Protein AF-H3ZRD9-F1 (afdb_monomer_lite)

Radius of gyration: 12.61 Å; chains: 1; bounding box: 31×20×34 Å

Structure (mmCIF, N/CA/C/O backbone):
data_AF-H3ZRD9-F1
#
_entry.id   AF-H3ZRD9-F1
#
loop_
_atom_site.group_PDB
_atom_site.id
_atom_site.type_symbol
_atom_site.label_atom_id
_atom_site.label_alt_id
_atom_site.label_comp_id
_atom_site.label_asym_id
_atom_site.label_entity_id
_atom_site.label_seq_id
_atom_site.pdbx_PDB_ins_code
_atom_site.Cartn_x
_atom_site.Cartn_y
_atom_site.Cartn_z
_atom_site.occupancy
_atom_site.B_iso_or_equiv
_atom_site.auth_seq_id
_atom_site.auth_comp_id
_atom_site.auth_asym_id
_atom_site.auth_atom_id
_atom_site.pdbx_PDB_model_num
ATOM 1 N N . MET A 1 1 ? -0.348 -8.004 -17.058 1.00 56.28 1 MET A N 1
ATOM 2 C CA . MET A 1 1 ? -0.316 -6.535 -16.888 1.00 56.28 1 MET A CA 1
ATOM 3 C C . MET A 1 1 ? 0.967 -6.020 -17.528 1.00 56.28 1 MET A C 1
ATOM 5 O O . MET A 1 1 ? 1.991 -6.656 -17.300 1.00 56.28 1 MET A O 1
ATOM 9 N N . PRO A 1 2 ? 0.948 -4.970 -18.366 1.00 61.72 2 PRO A N 1
ATOM 10 C CA . PRO A 1 2 ? 2.174 -4.442 -18.960 1.00 61.72 2 PRO A CA 1
ATOM 11 C C . PRO A 1 2 ? 3.113 -3.940 -17.858 1.00 61.72 2 PRO A C 1
ATOM 13 O O . PRO A 1 2 ? 2.709 -3.115 -17.038 1.00 61.72 2 PRO A O 1
ATOM 16 N N . HIS A 1 3 ? 4.365 -4.406 -17.850 1.00 59.22 3 HIS A N 1
ATOM 17 C CA . HIS A 1 3 ? 5.408 -3.935 -16.923 1.00 59.22 3 HIS A CA 1
ATOM 18 C C . HIS A 1 3 ? 5.570 -2.404 -16.943 1.00 59.22 3 HIS A C 1
ATOM 20 O O . HIS A 1 3 ? 6.008 -1.806 -15.965 1.00 59.22 3 HIS A O 1
ATOM 26 N N . GLU A 1 4 ? 5.175 -1.753 -18.039 1.00 60.84 4 GLU A N 1
ATOM 27 C CA . GLU A 1 4 ? 5.280 -0.307 -18.191 1.00 60.84 4 GLU A CA 1
ATOM 28 C C . GLU A 1 4 ? 4.392 0.509 -17.248 1.00 60.84 4 GLU A C 1
ATOM 30 O O . GLU A 1 4 ? 4.717 1.661 -17.000 1.00 60.84 4 GLU A O 1
ATOM 35 N N . LEU A 1 5 ? 3.307 -0.054 -16.710 1.00 62.12 5 LEU A N 1
ATOM 36 C CA . LEU A 1 5 ? 2.400 0.676 -15.815 1.00 62.12 5 LEU A CA 1
ATOM 37 C C . LEU A 1 5 ? 2.874 0.666 -14.357 1.00 62.12 5 LEU A C 1
ATOM 39 O O . LEU A 1 5 ? 2.651 1.635 -13.639 1.00 62.12 5 LEU A O 1
ATOM 43 N N . ILE A 1 6 ? 3.555 -0.398 -13.912 1.00 63.47 6 ILE A N 1
ATOM 44 C CA . ILE A 1 6 ? 4.103 -0.450 -12.549 1.00 63.47 6 ILE A CA 1
ATOM 45 C C . ILE A 1 6 ? 5.412 0.328 -12.420 1.00 63.47 6 ILE A C 1
ATOM 47 O O . ILE A 1 6 ? 5.764 0.705 -11.317 1.00 63.47 6 ILE A O 1
ATOM 51 N N . LYS A 1 7 ? 6.125 0.627 -13.517 1.00 63.16 7 LYS A N 1
ATOM 52 C CA . LYS A 1 7 ? 7.399 1.375 -13.453 1.00 63.16 7 LYS A CA 1
ATOM 53 C C . LYS A 1 7 ? 7.257 2.761 -12.806 1.00 63.16 7 LYS A C 1
ATOM 55 O O . LYS A 1 7 ? 8.233 3.286 -12.285 1.00 63.16 7 LYS A O 1
ATOM 60 N N . GLU A 1 8 ? 6.060 3.346 -12.864 1.00 69.88 8 GLU A N 1
ATOM 61 C CA . GLU A 1 8 ? 5.741 4.649 -12.267 1.00 69.88 8 GLU A CA 1
ATOM 62 C C . GLU A 1 8 ? 5.427 4.554 -10.763 1.00 69.88 8 GLU A C 1
ATOM 64 O O . GLU A 1 8 ? 5.298 5.578 -10.095 1.00 69.88 8 GLU A O 1
ATOM 69 N N . TYR A 1 9 ? 5.326 3.337 -10.214 1.00 75.69 9 TYR A N 1
ATOM 70 C CA . TYR A 1 9 ? 4.981 3.066 -8.822 1.00 75.69 9 TYR A CA 1
ATOM 71 C C . TYR A 1 9 ? 6.023 2.154 -8.162 1.00 75.69 9 TYR A C 1
ATOM 73 O O . TYR A 1 9 ? 6.416 1.125 -8.701 1.00 75.69 9 TYR A O 1
ATOM 81 N N . ASN A 1 10 ? 6.448 2.486 -6.946 1.00 85.44 10 ASN A N 1
ATOM 82 C CA . ASN A 1 10 ? 7.392 1.647 -6.200 1.00 85.44 10 ASN A CA 1
ATOM 83 C C . ASN A 1 10 ? 6.750 0.316 -5.769 1.00 85.44 10 ASN A C 1
ATOM 85 O O . ASN A 1 10 ? 7.318 -0.758 -5.983 1.00 85.44 10 ASN A O 1
ATOM 89 N N . ALA A 1 11 ? 5.543 0.394 -5.210 1.00 90.69 11 ALA A N 1
ATOM 90 C CA . ALA A 1 11 ? 4.692 -0.738 -4.878 1.00 90.69 11 ALA A CA 1
ATOM 91 C C . ALA A 1 11 ? 3.213 -0.319 -4.900 1.00 90.69 11 ALA A C 1
ATOM 93 O O . ALA A 1 11 ? 2.882 0.869 -4.860 1.00 90.69 11 ALA A O 1
ATOM 94 N N . CYS A 1 12 ? 2.315 -1.295 -5.013 1.00 93.00 12 CYS A N 1
ATOM 95 C CA . CYS A 1 12 ? 0.873 -1.088 -4.939 1.00 93.00 12 CYS A CA 1
ATOM 96 C C . CYS A 1 12 ? 0.185 -2.343 -4.397 1.00 93.00 12 CYS A C 1
ATOM 98 O O . CYS A 1 12 ? 0.660 -3.454 -4.612 1.00 93.00 12 CYS A O 1
ATOM 100 N N . TYR A 1 13 ? -0.948 -2.189 -3.718 1.00 94.56 13 TYR A N 1
ATOM 101 C CA . TYR A 1 13 ? -1.649 -3.305 -3.090 1.00 94.56 13 TYR A CA 1
ATOM 102 C C . TYR A 1 13 ? -3.164 -3.171 -3.189 1.00 94.56 13 TYR A C 1
ATOM 104 O O . TYR A 1 13 ? -3.711 -2.069 -3.242 1.00 94.56 13 TYR A O 1
ATOM 112 N N . ARG A 1 14 ? -3.856 -4.307 -3.127 1.00 96.38 14 ARG A N 1
ATOM 113 C CA . ARG A 1 14 ? -5.290 -4.363 -2.841 1.00 96.38 14 ARG A CA 1
ATOM 114 C C . ARG A 1 14 ? -5.554 -5.550 -1.939 1.00 96.38 14 ARG A C 1
ATOM 116 O O . ARG A 1 14 ? -5.465 -6.684 -2.385 1.00 96.38 14 ARG A O 1
ATOM 123 N N . VAL A 1 15 ? -5.893 -5.308 -0.676 1.00 97.00 15 VAL A N 1
ATOM 124 C CA . VAL A 1 15 ? -5.990 -6.381 0.326 1.00 97.00 15 VAL A CA 1
ATOM 125 C C . VAL A 1 15 ? -7.223 -6.243 1.207 1.00 97.00 15 VAL A C 1
ATOM 127 O O . VAL A 1 15 ? -7.673 -5.134 1.496 1.00 97.00 15 VAL A O 1
ATOM 130 N N . VAL A 1 16 ? -7.747 -7.374 1.677 1.00 97.00 16 VAL A N 1
ATOM 131 C CA . VAL A 1 16 ? -8.652 -7.409 2.828 1.00 97.00 16 VAL A CA 1
ATOM 132 C C . VAL A 1 16 ? -7.819 -7.646 4.078 1.00 97.00 16 VAL A C 1
ATOM 134 O O . VAL A 1 16 ? -7.215 -8.702 4.243 1.00 97.00 16 VAL A O 1
ATOM 137 N N . TYR A 1 17 ? -7.810 -6.678 4.986 1.00 96.38 17 TYR A N 1
ATOM 138 C CA . TYR A 1 17 ? -7.123 -6.793 6.264 1.00 96.38 17 TYR A CA 1
ATOM 139 C C . TYR A 1 17 ? -8.095 -6.470 7.397 1.00 96.38 17 TYR A C 1
ATOM 141 O O . TYR A 1 17 ? -8.749 -5.429 7.388 1.00 96.38 17 TYR A O 1
ATOM 149 N N . GLN A 1 18 ? -8.241 -7.400 8.347 1.00 94.19 18 GLN A N 1
ATOM 150 C CA . GLN A 1 18 ? -9.218 -7.310 9.446 1.00 94.19 18 GLN A CA 1
ATOM 151 C C . GLN A 1 18 ? -10.654 -7.010 8.964 1.00 94.19 18 GLN A C 1
ATOM 153 O O . GLN A 1 18 ? -11.364 -6.188 9.540 1.00 94.19 18 GLN A O 1
ATOM 158 N N . GLY A 1 19 ? -11.073 -7.647 7.863 1.00 94.69 19 GLY A N 1
ATOM 159 C CA . GLY A 1 19 ? -12.399 -7.452 7.263 1.00 94.69 19 GLY A CA 1
ATOM 160 C C . GLY A 1 19 ? -12.585 -6.124 6.516 1.00 94.69 19 GLY A C 1
ATOM 161 O O . GLY A 1 19 ? -13.660 -5.887 5.975 1.00 94.69 19 GLY A O 1
ATOM 162 N N . LYS A 1 20 ? -11.556 -5.270 6.449 1.00 94.94 20 LYS A N 1
ATOM 163 C CA . LYS A 1 20 ? -11.579 -3.997 5.718 1.00 94.94 20 LYS A CA 1
ATOM 164 C C . LYS A 1 20 ? -10.843 -4.136 4.391 1.00 94.94 20 LYS A C 1
ATOM 166 O O . LYS A 1 20 ? -9.729 -4.651 4.356 1.00 94.94 20 LYS A O 1
ATOM 171 N N . LEU A 1 21 ? -11.450 -3.650 3.311 1.00 96.00 21 LEU A N 1
ATOM 172 C CA . LEU A 1 21 ? -10.796 -3.535 2.009 1.00 96.00 21 LEU A CA 1
ATOM 173 C C . LEU A 1 21 ? -9.909 -2.281 1.998 1.00 96.00 21 LEU A C 1
ATOM 175 O O . LEU A 1 21 ? -10.405 -1.171 2.180 1.00 96.00 21 LEU A O 1
ATOM 179 N N . ILE A 1 22 ? -8.604 -2.458 1.795 1.00 95.50 22 ILE A N 1
ATOM 180 C CA . ILE A 1 22 ? -7.604 -1.387 1.851 1.00 95.50 22 ILE A CA 1
ATOM 181 C C . ILE A 1 22 ? -6.784 -1.406 0.566 1.00 95.50 22 ILE A C 1
ATOM 183 O O . ILE A 1 22 ? -6.167 -2.412 0.215 1.00 95.50 22 ILE A O 1
ATOM 187 N N . TYR A 1 23 ? -6.792 -0.277 -0.136 1.00 94.25 23 TYR A N 1
ATOM 188 C CA . TYR A 1 23 ? -6.027 -0.059 -1.359 1.00 94.25 23 TYR A CA 1
ATOM 189 C C . TYR A 1 23 ? -5.862 1.446 -1.621 1.00 94.25 23 TYR A C 1
ATOM 191 O O . TYR A 1 23 ? -6.662 2.253 -1.125 1.00 94.25 23 TYR A O 1
ATOM 199 N N . PRO A 1 24 ? -4.788 1.883 -2.293 1.00 90.25 24 PRO A N 1
ATOM 200 C CA . PRO A 1 24 ? -4.675 3.241 -2.808 1.00 90.25 24 PRO A CA 1
ATOM 201 C C . PRO A 1 24 ? -5.454 3.379 -4.133 1.00 90.25 24 PRO A C 1
ATOM 203 O O . PRO A 1 24 ? -5.61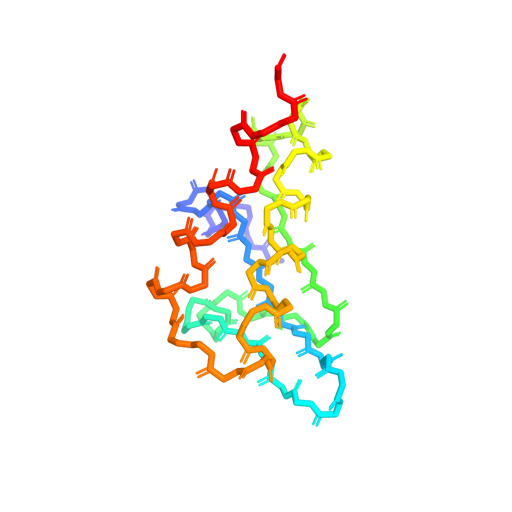3 2.386 -4.842 1.00 90.25 24 PRO A O 1
ATOM 206 N N . PRO A 1 25 ? -5.861 4.595 -4.548 1.00 89.12 25 PRO A N 1
ATOM 207 C CA . PRO A 1 25 ? -6.560 4.809 -5.825 1.00 89.12 25 PRO A CA 1
ATOM 208 C C . PRO A 1 25 ? -5.807 4.281 -7.060 1.00 89.12 25 PRO A C 1
ATOM 210 O O . PRO A 1 25 ? -6.412 3.933 -8.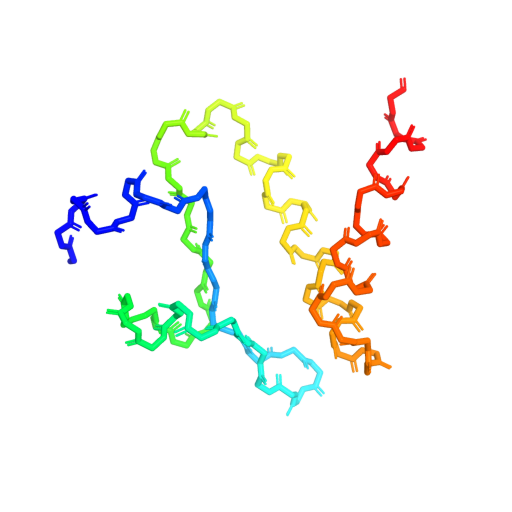071 1.00 89.12 25 PRO A O 1
ATOM 213 N N . ALA A 1 26 ? -4.474 4.192 -6.986 1.00 89.00 26 ALA A N 1
ATOM 214 C CA . ALA A 1 26 ? -3.651 3.604 -8.042 1.00 89.00 26 ALA A CA 1
ATOM 215 C C . ALA A 1 26 ? -3.989 2.125 -8.315 1.00 89.00 26 ALA A C 1
ATOM 217 O O . ALA A 1 26 ? -3.868 1.685 -9.455 1.00 89.00 26 ALA A O 1
ATOM 218 N N . ALA A 1 27 ? -4.474 1.373 -7.320 1.00 91.44 27 ALA A N 1
ATOM 219 C CA . ALA A 1 27 ? -4.808 -0.040 -7.489 1.00 91.44 27 ALA A CA 1
ATOM 220 C C . ALA A 1 27 ? -5.983 -0.269 -8.454 1.00 91.44 27 ALA A C 1
ATOM 222 O O . ALA A 1 27 ? -6.027 -1.307 -9.114 1.00 91.44 27 ALA A O 1
ATOM 223 N N . ASP A 1 28 ? -6.899 0.700 -8.583 1.00 90.19 28 ASP A N 1
ATOM 224 C CA . ASP A 1 28 ? -7.984 0.641 -9.570 1.00 90.19 28 ASP A CA 1
ATOM 225 C C . ASP A 1 28 ? -7.439 0.776 -10.993 1.00 90.19 28 ASP A C 1
ATOM 227 O O . ASP A 1 28 ? -7.803 -0.000 -11.873 1.00 90.19 28 ASP A O 1
ATOM 231 N N . LYS A 1 29 ? -6.509 1.716 -11.204 1.00 88.19 29 LYS A N 1
ATOM 232 C CA . LYS A 1 29 ? -5.862 1.942 -12.505 1.00 88.19 29 LYS A CA 1
ATOM 233 C C . LYS A 1 29 ? -4.966 0.775 -12.911 1.00 88.19 29 LYS A C 1
ATOM 235 O O . LYS A 1 29 ? -4.925 0.408 -14.080 1.00 88.19 29 LYS A O 1
ATOM 240 N N . LEU A 1 30 ? -4.248 0.206 -11.944 1.00 86.88 30 LEU A N 1
ATOM 241 C CA . LEU A 1 30 ? -3.328 -0.911 -12.154 1.00 86.88 30 LEU A CA 1
ATOM 242 C C . LEU A 1 30 ? -4.039 -2.269 -12.218 1.00 86.88 30 LEU A C 1
ATOM 244 O O . LEU A 1 30 ? -3.412 -3.261 -12.582 1.00 86.88 30 LEU A O 1
ATOM 248 N N . GLY A 1 31 ? -5.327 -2.327 -11.865 1.00 90.00 31 GLY A N 1
ATOM 249 C CA . GLY A 1 31 ? -6.093 -3.569 -11.855 1.00 90.00 31 GLY A CA 1
ATOM 250 C C . GLY A 1 31 ? -5.527 -4.611 -10.888 1.00 90.00 31 GLY A C 1
ATOM 251 O O . GLY A 1 31 ? -5.544 -5.797 -11.211 1.00 90.00 31 GLY A O 1
ATOM 252 N N . ILE A 1 32 ? -5.011 -4.181 -9.728 1.00 90.31 32 ILE A N 1
ATOM 253 C CA . ILE A 1 32 ? -4.396 -5.091 -8.749 1.00 90.31 32 ILE A CA 1
ATOM 254 C C . ILE A 1 32 ? -5.452 -6.101 -8.270 1.00 90.31 32 ILE A C 1
ATOM 256 O O . ILE A 1 32 ? -6.539 -5.681 -7.840 1.00 90.31 32 ILE A O 1
ATOM 260 N N . PRO A 1 33 ? -5.185 -7.416 -8.341 1.00 94.06 33 PRO A N 1
ATOM 261 C CA . PRO A 1 33 ? -6.113 -8.421 -7.840 1.00 94.06 33 PRO A CA 1
ATOM 262 C C . PRO A 1 33 ? -6.309 -8.327 -6.324 1.00 94.06 33 PRO A C 1
ATOM 264 O O . PRO A 1 33 ? -5.511 -7.739 -5.595 1.00 94.06 33 PRO A O 1
ATOM 267 N N . LEU A 1 34 ? -7.407 -8.900 -5.834 1.00 96.06 34 LEU A N 1
ATOM 268 C CA . LEU A 1 34 ? -7.684 -8.926 -4.402 1.00 96.06 34 LEU A CA 1
ATOM 269 C C . LEU A 1 34 ? -6.665 -9.808 -3.668 1.00 96.06 34 LEU A C 1
ATOM 271 O O . LEU A 1 34 ? -6.435 -10.947 -4.057 1.00 96.06 34 LEU A O 1
ATOM 275 N N . ASN A 1 35 ? -6.153 -9.298 -2.551 1.00 95.69 35 ASN A N 1
ATOM 276 C CA . ASN A 1 35 ? -5.124 -9.895 -1.700 1.00 95.69 35 ASN A CA 1
ATOM 277 C C . ASN A 1 35 ? -3.740 -10.011 -2.347 1.00 95.69 35 ASN A C 1
ATOM 279 O O . ASN A 1 35 ? -2.952 -10.873 -1.964 1.00 95.69 35 ASN A O 1
ATOM 283 N N . GLU A 1 36 ? -3.419 -9.100 -3.263 1.00 94.69 36 GLU A N 1
ATOM 284 C CA . GLU A 1 36 ? -2.091 -9.00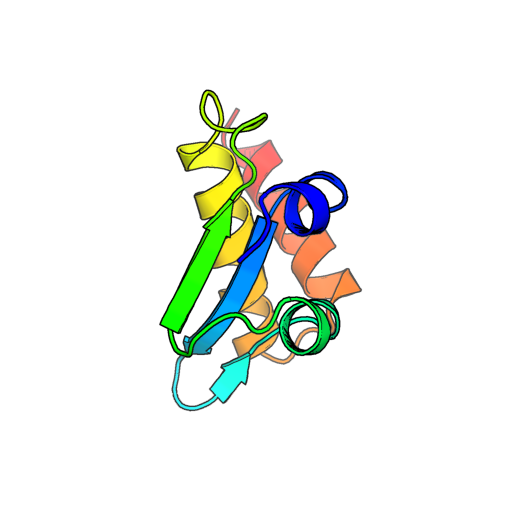7 -3.861 1.00 94.69 36 GLU A CA 1
ATOM 285 C C . GLU A 1 36 ? -1.384 -7.696 -3.497 1.00 94.69 36 GLU A C 1
ATOM 287 O O . GLU A 1 36 ? -2.002 -6.636 -3.341 1.00 94.69 36 GLU A O 1
ATOM 292 N N . ILE A 1 37 ? -0.060 -7.795 -3.363 1.00 93.62 37 ILE A N 1
ATOM 293 C CA . ILE A 1 37 ? 0.876 -6.677 -3.230 1.00 93.62 37 ILE A CA 1
ATOM 294 C C . ILE A 1 37 ? 1.877 -6.829 -4.368 1.00 93.62 37 ILE A C 1
ATOM 296 O O . ILE A 1 37 ? 2.549 -7.853 -4.472 1.00 93.62 37 ILE A O 1
ATOM 300 N N . TRP A 1 38 ? 1.948 -5.835 -5.242 1.00 92.88 38 TRP A N 1
ATOM 301 C CA . TRP A 1 38 ? 2.877 -5.801 -6.361 1.00 92.88 38 TRP A CA 1
ATOM 302 C C . T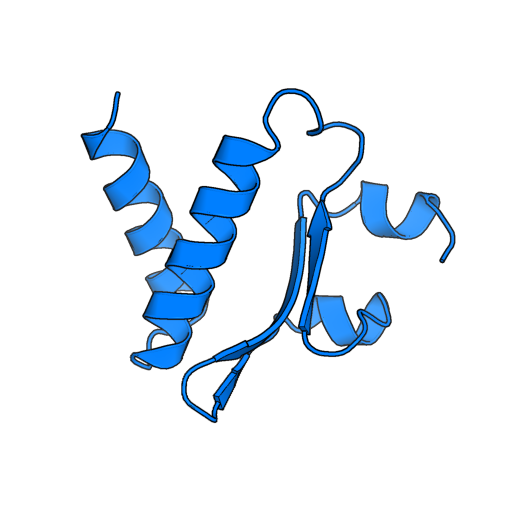RP A 1 38 ? 4.002 -4.825 -6.050 1.00 92.88 38 TRP A C 1
ATOM 304 O O . TRP A 1 38 ? 3.757 -3.715 -5.579 1.00 92.88 38 TRP A O 1
ATOM 314 N N . ILE A 1 39 ? 5.233 -5.235 -6.336 1.00 90.38 39 ILE A N 1
ATOM 315 C CA . ILE A 1 39 ? 6.442 -4.442 -6.114 1.00 90.38 39 ILE A CA 1
ATOM 316 C C . ILE A 1 39 ? 7.143 -4.286 -7.460 1.00 90.38 39 ILE A C 1
ATOM 318 O O . ILE A 1 39 ? 7.214 -5.233 -8.245 1.00 90.38 39 ILE A O 1
ATOM 322 N N . SER A 1 40 ? 7.642 -3.085 -7.743 1.00 87.88 40 SER A N 1
ATOM 323 C CA . SER A 1 40 ? 8.430 -2.834 -8.946 1.00 87.88 40 SER A CA 1
ATOM 324 C C . SER A 1 40 ? 9.695 -3.694 -8.957 1.00 87.88 40 SER A C 1
ATOM 326 O O . SER A 1 40 ? 10.419 -3.769 -7.965 1.00 87.88 40 SER A O 1
ATOM 328 N N . GLU A 1 41 ? 10.014 -4.288 -10.109 1.00 86.56 41 GLU A N 1
ATOM 329 C CA . GLU A 1 41 ? 11.237 -5.082 -10.304 1.00 86.56 41 GLU A CA 1
ATOM 330 C C . GLU A 1 41 ? 12.517 -4.278 -10.016 1.00 86.56 41 GLU A C 1
ATOM 332 O O . GLU A 1 41 ? 13.519 -4.838 -9.574 1.00 86.56 41 GLU A O 1
ATOM 337 N N . LEU A 1 42 ? 12.473 -2.948 -10.176 1.00 87.25 42 LEU A N 1
ATOM 338 C CA . LEU A 1 42 ? 13.583 -2.051 -9.826 1.00 87.25 42 LEU A CA 1
ATOM 339 C C . LEU A 1 42 ? 13.926 -2.092 -8.329 1.00 87.25 42 LEU A C 1
ATOM 341 O O . LEU A 1 42 ? 15.064 -1.831 -7.946 1.00 87.25 42 LEU A O 1
ATOM 345 N N . LEU A 1 43 ? 12.951 -2.438 -7.485 1.00 88.94 43 LEU A N 1
ATOM 346 C CA . LEU A 1 43 ? 13.102 -2.540 -6.038 1.00 88.94 43 LEU A CA 1
ATOM 347 C C . LEU A 1 43 ? 13.272 -3.982 -5.559 1.00 88.94 43 LEU A C 1
ATOM 349 O O . LEU A 1 43 ? 13.285 -4.205 -4.352 1.00 88.94 43 LEU A O 1
ATOM 353 N N . ARG A 1 44 ? 13.468 -4.956 -6.460 1.00 87.88 44 ARG A N 1
ATOM 354 C CA . ARG A 1 44 ? 13.728 -6.359 -6.091 1.00 87.88 44 ARG A CA 1
ATOM 355 C C . ARG A 1 44 ? 14.830 -6.510 -5.023 1.00 87.88 44 ARG A C 1
ATOM 357 O O . ARG A 1 44 ? 14.607 -7.262 -4.077 1.00 87.88 44 ARG A O 1
ATOM 364 N N . PRO A 1 45 ? 15.972 -5.785 -5.066 1.00 93.00 45 PRO A N 1
ATOM 365 C CA . PRO A 1 45 ? 16.979 -5.868 -3.998 1.00 93.00 45 PRO A CA 1
ATOM 366 C C . PRO A 1 45 ? 16.474 -5.416 -2.616 1.00 93.00 45 PRO A C 1
ATOM 368 O O . PRO A 1 45 ? 17.014 -5.827 -1.592 1.00 93.00 45 PRO A O 1
ATOM 371 N N . TYR A 1 46 ? 15.427 -4.590 -2.587 1.00 91.19 46 TYR A N 1
ATOM 372 C CA . TYR A 1 46 ? 14.820 -4.006 -1.393 1.00 91.19 46 TYR A CA 1
ATOM 373 C C . TYR A 1 46 ? 13.436 -4.594 -1.091 1.00 91.19 46 TYR A C 1
ATOM 375 O O . TYR A 1 46 ? 12.717 -4.047 -0.257 1.00 91.19 46 TYR A O 1
ATOM 383 N N . GLU A 1 47 ? 13.052 -5.707 -1.725 1.00 91.25 47 GLU A N 1
ATOM 384 C CA . GLU A 1 47 ? 11.705 -6.289 -1.646 1.00 91.25 47 GLU A CA 1
ATOM 385 C C . GLU A 1 47 ? 11.213 -6.421 -0.200 1.00 91.25 47 GLU A C 1
ATOM 387 O O . GLU A 1 47 ? 10.117 -5.982 0.130 1.00 91.25 47 GLU A O 1
ATOM 392 N N . ARG A 1 48 ? 12.050 -6.956 0.698 1.00 92.19 48 ARG A N 1
ATOM 393 C CA . ARG A 1 48 ? 11.699 -7.123 2.119 1.00 92.19 48 ARG A CA 1
ATOM 394 C C . ARG A 1 48 ? 11.420 -5.797 2.819 1.00 92.19 48 ARG A C 1
ATOM 396 O O . ARG A 1 48 ? 10.542 -5.735 3.677 1.00 92.19 48 ARG A O 1
ATOM 403 N N . TYR A 1 49 ? 12.177 -4.760 2.478 1.00 91.19 49 TYR A N 1
ATOM 404 C CA . TYR A 1 49 ? 12.012 -3.429 3.051 1.00 91.19 49 TYR A CA 1
ATOM 405 C C . TYR A 1 49 ? 10.721 -2.778 2.550 1.00 91.19 49 TYR A C 1
ATOM 407 O O . TYR A 1 49 ? 9.935 -2.280 3.355 1.00 91.19 49 TYR A O 1
ATOM 415 N N . VAL A 1 50 ? 10.477 -2.842 1.239 1.00 91.88 50 VAL A N 1
ATOM 416 C CA . VAL A 1 50 ? 9.259 -2.313 0.614 1.00 91.88 50 VAL A CA 1
ATOM 417 C C . VAL A 1 50 ? 8.035 -3.053 1.141 1.00 91.88 50 VAL A C 1
ATOM 419 O O . VAL A 1 50 ? 7.107 -2.426 1.633 1.00 91.88 50 VAL A O 1
ATOM 422 N N . LEU A 1 51 ? 8.064 -4.386 1.166 1.00 93.19 51 LEU A N 1
ATOM 423 C CA . LEU A 1 51 ? 6.973 -5.187 1.711 1.00 93.19 51 LEU A CA 1
ATOM 424 C C . LEU A 1 51 ? 6.702 -4.847 3.180 1.00 93.19 51 LEU A C 1
ATOM 426 O O . LEU A 1 51 ? 5.549 -4.709 3.582 1.00 93.19 51 LEU A O 1
ATOM 430 N N . PHE A 1 52 ? 7.748 -4.679 3.993 1.00 93.75 52 PHE A N 1
ATOM 431 C CA . PHE A 1 52 ? 7.581 -4.243 5.377 1.00 93.75 52 PHE A CA 1
ATOM 432 C C . PHE A 1 52 ? 6.889 -2.876 5.465 1.00 93.75 52 PHE A C 1
ATOM 434 O O . PHE A 1 52 ? 5.989 -2.723 6.290 1.00 93.75 52 PHE A O 1
ATOM 441 N N . HIS A 1 53 ? 7.277 -1.915 4.620 1.00 93.88 53 HIS A N 1
ATOM 442 C CA . HIS A 1 53 ? 6.639 -0.600 4.535 1.00 93.88 53 HIS A CA 1
ATOM 443 C C . HIS A 1 53 ? 5.138 -0.720 4.244 1.00 93.88 53 HIS A C 1
ATOM 445 O O . HIS A 1 53 ? 4.317 -0.276 5.048 1.00 93.88 53 HIS A O 1
ATOM 451 N N . GLU A 1 54 ? 4.784 -1.406 3.153 1.00 94.31 54 GLU A N 1
ATOM 452 C CA . GLU A 1 54 ? 3.396 -1.576 2.710 1.00 94.31 54 GLU A CA 1
ATOM 453 C C . GLU A 1 54 ? 2.543 -2.253 3.790 1.00 94.31 54 GLU A C 1
ATOM 455 O O . GLU A 1 54 ? 1.436 -1.813 4.098 1.00 94.31 54 GLU A O 1
ATOM 460 N N . LEU A 1 55 ? 3.072 -3.291 4.449 1.00 94.81 55 LEU A N 1
ATOM 461 C CA . LEU A 1 55 ? 2.364 -3.979 5.531 1.00 94.81 55 LEU A CA 1
ATOM 462 C C . LEU A 1 55 ? 2.106 -3.069 6.743 1.00 94.81 55 LEU A C 1
ATOM 464 O O . LEU A 1 55 ? 1.069 -3.201 7.401 1.00 94.81 55 LEU A O 1
ATOM 468 N N . ARG A 1 56 ? 3.024 -2.146 7.062 1.00 95.12 56 ARG A N 1
ATOM 469 C CA . ARG A 1 56 ? 2.814 -1.157 8.132 1.00 95.12 56 ARG A CA 1
ATOM 470 C C . ARG A 1 56 ? 1.753 -0.140 7.750 1.00 95.12 56 ARG A C 1
ATOM 472 O O . ARG A 1 56 ? 0.882 0.140 8.574 1.00 95.12 56 ARG A O 1
ATOM 479 N N . GLU A 1 57 ? 1.780 0.354 6.519 1.00 94.56 57 GLU A N 1
ATOM 480 C CA . GLU A 1 57 ? 0.734 1.244 6.027 1.00 94.56 57 GLU A CA 1
ATOM 481 C C . GLU A 1 57 ? -0.641 0.582 6.062 1.00 94.56 57 GLU A C 1
ATOM 483 O O . GLU A 1 57 ? -1.574 1.144 6.632 1.00 94.56 57 GLU A O 1
ATOM 488 N N . ILE A 1 58 ? -0.766 -0.636 5.523 1.00 95.50 58 ILE A N 1
ATOM 489 C CA . ILE A 1 58 ? -2.014 -1.413 5.528 1.00 95.50 58 ILE A CA 1
ATOM 490 C C . ILE A 1 58 ? -2.552 -1.545 6.955 1.00 95.50 58 ILE A C 1
ATOM 492 O O . ILE A 1 58 ? -3.740 -1.312 7.192 1.00 95.50 58 ILE A O 1
ATOM 496 N N . LYS A 1 59 ? -1.679 -1.865 7.920 1.00 96.00 59 LYS A N 1
ATOM 497 C CA . LYS A 1 59 ? -2.059 -1.962 9.331 1.00 96.00 59 LYS A CA 1
ATOM 498 C C . LYS A 1 59 ? -2.622 -0.639 9.857 1.00 96.00 59 LYS A C 1
ATOM 500 O O . LYS A 1 59 ? -3.714 -0.629 10.417 1.00 96.00 59 LYS A O 1
ATOM 505 N N . HIS A 1 60 ? -1.919 0.473 9.658 1.00 95.38 60 HIS A N 1
ATOM 506 C CA . HIS A 1 60 ? -2.375 1.776 10.151 1.00 95.38 60 HIS A CA 1
ATOM 507 C C . HIS A 1 60 ? -3.644 2.266 9.449 1.00 95.38 60 HIS A C 1
ATOM 509 O O . HIS A 1 60 ? -4.520 2.852 10.085 1.00 95.38 60 HIS A O 1
ATOM 515 N N . ARG A 1 61 ? -3.808 1.966 8.160 1.00 95.38 61 ARG A N 1
ATOM 516 C CA . ARG A 1 61 ? -5.056 2.243 7.442 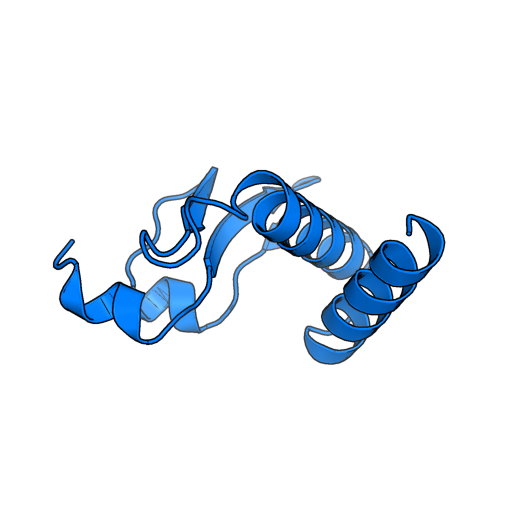1.00 95.38 61 ARG A CA 1
ATOM 517 C C . ARG A 1 61 ? -6.224 1.420 7.986 1.00 95.38 61 ARG A C 1
ATOM 519 O O . ARG A 1 61 ? -7.326 1.949 8.108 1.00 95.38 61 ARG A O 1
ATOM 526 N N . ALA A 1 62 ? -6.003 0.165 8.388 1.00 95.19 62 ALA A N 1
ATOM 527 C CA . ALA A 1 62 ? -7.025 -0.623 9.086 1.00 95.19 62 ALA A CA 1
ATOM 528 C C . ALA A 1 62 ? -7.399 -0.034 10.450 1.00 95.19 62 ALA A C 1
ATOM 530 O O . ALA A 1 62 ? -8.566 -0.101 10.839 1.00 95.19 62 ALA A O 1
ATOM 531 N N . GLU A 1 63 ? -6.444 0.576 11.149 1.00 95.00 63 GLU A N 1
ATOM 532 C CA . GLU A 1 63 ? -6.665 1.288 12.415 1.00 95.00 63 GLU A CA 1
ATOM 533 C C . GLU A 1 63 ? -7.420 2.619 12.230 1.00 95.00 63 GLU A C 1
ATOM 535 O O . GLU A 1 63 ? -7.828 3.230 13.213 1.00 95.00 63 GLU A O 1
ATOM 540 N N . GLY A 1 64 ? -7.672 3.041 10.985 1.00 93.81 64 GLY A N 1
ATOM 541 C CA . GLY A 1 64 ? -8.445 4.240 10.654 1.00 93.81 64 GLY A CA 1
ATOM 542 C C . GLY A 1 64 ? -7.601 5.461 10.293 1.00 93.81 64 GLY A C 1
ATOM 543 O O . GLY A 1 64 ? -8.164 6.537 10.119 1.00 93.81 64 GLY A O 1
ATOM 544 N N . CYS A 1 65 ? -6.279 5.319 10.156 1.00 94.00 65 CYS A N 1
ATOM 545 C CA . CYS A 1 65 ? -5.438 6.406 9.661 1.00 94.00 65 CYS A CA 1
ATOM 546 C C . CYS A 1 65 ? -5.744 6.726 8.193 1.00 94.00 65 CYS A C 1
ATOM 548 O O . CYS A 1 65 ? -5.985 5.835 7.370 1.00 94.00 65 CYS A O 1
ATOM 550 N N . SER A 1 66 ? -5.651 8.010 7.854 1.00 91.81 66 SER A N 1
ATOM 551 C CA . SER A 1 66 ? -5.553 8.450 6.465 1.00 91.81 66 SER A CA 1
ATOM 552 C C . SER A 1 66 ? -4.289 7.888 5.800 1.00 91.81 66 SER A C 1
ATOM 554 O O . SER A 1 66 ? -3.378 7.387 6.464 1.00 91.81 66 SER A O 1
ATOM 556 N N . VAL A 1 67 ? -4.219 7.974 4.470 1.00 87.12 67 VAL A N 1
ATOM 557 C CA . VAL A 1 67 ? -3.053 7.504 3.702 1.00 87.12 67 VAL A CA 1
ATOM 558 C C . VAL A 1 67 ? -1.773 8.210 4.160 1.00 87.12 67 VAL A C 1
ATOM 560 O O . VAL A 1 67 ? -0.781 7.549 4.448 1.00 87.12 67 VAL A O 1
ATOM 563 N N . GLU A 1 68 ? -1.807 9.537 4.307 1.00 90.44 68 GLU A N 1
ATOM 564 C CA . GLU A 1 68 ? -0.639 10.326 4.720 1.00 90.44 68 GLU A CA 1
ATOM 565 C C . GLU A 1 68 ? -0.180 10.005 6.148 1.00 90.44 68 GLU A C 1
ATOM 567 O O . GLU A 1 68 ? 1.019 9.912 6.413 1.00 90.44 68 GLU A O 1
ATOM 572 N N . GLU A 1 69 ? -1.117 9.818 7.080 1.00 93.38 69 GLU A N 1
ATOM 573 C CA . GLU A 1 69 ? -0.796 9.440 8.460 1.00 93.38 69 GLU A CA 1
ATOM 574 C C . GLU A 1 69 ? -0.214 8.029 8.541 1.00 93.38 69 GLU A C 1
ATOM 576 O O . GLU A 1 69 ? 0.762 7.803 9.258 1.00 93.38 69 GLU A O 1
ATOM 581 N N . ALA A 1 70 ? -0.797 7.082 7.801 1.00 93.38 70 ALA A N 1
ATOM 582 C CA . ALA A 1 70 ? -0.308 5.712 7.739 1.00 93.38 70 ALA A CA 1
ATOM 583 C C . ALA A 1 70 ? 1.116 5.655 7.168 1.00 93.38 70 ALA A C 1
ATOM 585 O O . ALA A 1 70 ? 1.971 4.990 7.754 1.00 93.38 70 ALA A O 1
ATOM 586 N N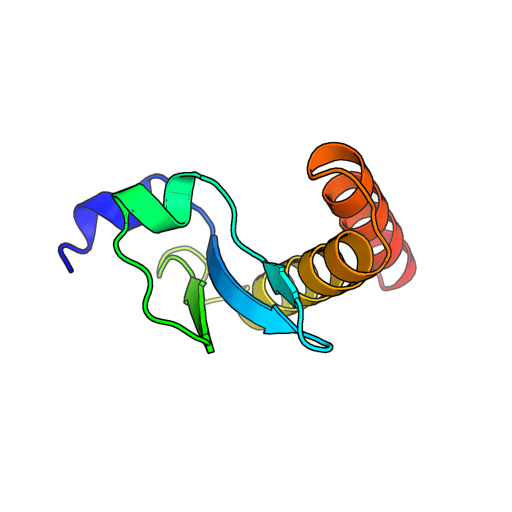 . HIS A 1 71 ? 1.381 6.412 6.098 1.00 90.69 71 HIS A N 1
ATOM 587 C CA . HIS A 1 71 ? 2.704 6.526 5.486 1.00 90.69 71 HIS A CA 1
ATOM 588 C C . HIS A 1 71 ? 3.738 7.108 6.461 1.00 90.69 71 HIS A C 1
ATOM 590 O O . HIS A 1 71 ? 4.803 6.528 6.672 1.00 90.69 71 HIS A O 1
ATOM 596 N N . LYS A 1 72 ? 3.408 8.215 7.147 1.00 93.00 72 LYS A N 1
ATOM 597 C CA . LYS A 1 72 ? 4.296 8.823 8.157 1.00 93.00 72 LYS A CA 1
ATOM 598 C C . LYS A 1 72 ? 4.654 7.839 9.273 1.00 93.00 72 LYS A C 1
ATOM 600 O O . LYS A 1 72 ? 5.833 7.683 9.584 1.00 93.00 72 LYS A O 1
ATOM 605 N N . LYS A 1 73 ? 3.667 7.126 9.825 1.00 92.31 73 LYS A N 1
ATOM 606 C CA . LYS A 1 73 ? 3.905 6.108 10.863 1.00 92.31 73 LYS A CA 1
ATOM 607 C C . LYS A 1 73 ? 4.750 4.938 10.353 1.00 92.31 73 LYS A C 1
ATOM 609 O O . LYS A 1 73 ? 5.609 4.439 11.080 1.00 92.31 73 LYS A O 1
ATOM 614 N N . ALA A 1 74 ? 4.540 4.504 9.107 1.00 90.94 74 ALA A N 1
ATOM 615 C CA . ALA A 1 74 ? 5.352 3.456 8.492 1.00 90.94 74 ALA A CA 1
ATOM 616 C C . ALA A 1 74 ? 6.829 3.877 8.381 1.00 90.94 74 ALA A C 1
ATOM 618 O O . ALA A 1 74 ? 7.707 3.095 8.752 1.00 90.94 74 ALA A O 1
ATOM 619 N N . LEU A 1 75 ? 7.100 5.122 7.969 1.00 89.75 75 LEU A N 1
ATOM 620 C CA . LEU A 1 75 ? 8.453 5.690 7.918 1.00 89.75 75 LEU A CA 1
ATOM 621 C C . LEU A 1 75 ? 9.104 5.795 9.306 1.00 89.75 75 LEU A C 1
ATOM 623 O O . LEU A 1 75 ? 10.280 5.473 9.463 1.00 89.75 75 LEU A O 1
ATOM 627 N N . GLU A 1 76 ? 8.366 6.233 10.329 1.00 89.69 76 GLU A N 1
ATOM 628 C CA . GLU A 1 76 ? 8.885 6.313 11.704 1.00 89.69 76 GLU A CA 1
ATOM 629 C C . GLU A 1 76 ? 9.308 4.939 12.236 1.00 89.69 76 GLU A C 1
ATOM 631 O O . GLU A 1 76 ? 10.392 4.796 12.798 1.00 89.69 76 GLU A O 1
ATOM 636 N N . LEU A 1 77 ? 8.501 3.902 11.995 1.00 80.12 77 LEU A N 1
ATOM 637 C CA . LEU A 1 77 ? 8.806 2.530 12.415 1.00 80.12 77 LEU A CA 1
ATOM 638 C C . LEU A 1 77 ? 10.001 1.912 11.678 1.00 80.12 77 LEU A C 1
ATOM 640 O O . LEU A 1 77 ? 10.614 0.978 12.198 1.00 80.12 77 LEU A O 1
ATOM 644 N N . GLN A 1 78 ? 10.322 2.395 10.477 1.00 80.19 78 GLN A N 1
ATOM 645 C CA . GLN A 1 78 ? 11.514 1.973 9.741 1.00 80.19 78 GLN A CA 1
ATOM 646 C C . GLN A 1 78 ? 12.789 2.555 10.351 1.00 80.19 78 GLN A C 1
ATOM 648 O O . GLN A 1 78 ? 13.759 1.822 10.507 1.00 80.19 78 GLN A O 1
ATOM 653 N N . LYS A 1 79 ? 12.760 3.823 10.782 1.00 73.00 79 LYS A N 1
ATOM 654 C CA . LYS A 1 79 ? 13.912 4.506 11.400 1.00 73.00 79 LYS A CA 1
ATOM 655 C C . LYS A 1 79 ? 14.352 3.903 12.735 1.00 73.00 79 LYS A C 1
ATOM 657 O O . LYS A 1 79 ? 15.499 4.051 13.118 1.00 73.00 79 LYS A O 1
ATOM 662 N N . VAL A 1 80 ? 13.448 3.242 13.459 1.00 61.53 80 VAL A N 1
ATOM 663 C CA . VAL A 1 80 ? 13.747 2.616 14.765 1.00 61.53 80 VAL A CA 1
ATOM 664 C C . VAL A 1 80 ? 14.487 1.274 14.612 1.00 61.53 80 VAL A C 1
ATOM 666 O O . VAL A 1 80 ? 14.906 0.682 15.603 1.00 61.53 80 VAL A O 1
ATOM 669 N N . ARG A 1 81 ? 14.621 0.751 13.386 1.00 56.59 81 ARG A N 1
ATOM 670 C CA . ARG A 1 81 ? 15.175 -0.584 13.106 1.00 56.59 81 ARG A CA 1
ATOM 671 C C . ARG A 1 81 ? 16.539 -0.588 12.404 1.00 56.59 81 ARG A C 1
ATOM 673 O O . ARG A 1 81 ? 17.031 -1.683 12.131 1.00 56.59 81 ARG A O 1
ATOM 680 N N . GLU A 1 82 ? 17.114 0.579 12.132 1.00 47.31 82 GLU A N 1
ATOM 681 C CA . GLU A 1 82 ? 18.503 0.759 11.669 1.00 47.31 82 GLU A CA 1
ATOM 682 C C . GLU A 1 82 ? 19.421 1.091 12.850 1.00 47.31 82 GLU A C 1
ATOM 684 O O . GLU A 1 82 ? 20.560 0.573 12.858 1.00 47.31 82 GLU A O 1
#

pLDDT: mean 87.38, std 11.68, range [47.31, 97.0]

Organism: Thermococcus litoralis (strain ATCC 51850 / DSM 5473 / JCM 8560 / NS-C) (NCBI:txid523849)

Sequence (82 aa):
MPHELIKEYNACYRVVYQGKLIYPPAADKLGIPLNEIWISELLRPYERYVLFHELREIKHRAEGCSVEEAHKKALELQKVRE

Foldseek 3Di:
DPLVLCVVPQKWDWEQDPNDTDGDPSCVVVVHDYHDIGGRPVCVVVVVVVVQLVVQLRVVVVVVDDSVRSNVVSVVVSVVVD

Secondary structure (DSSP, 8-state):
--HHHHTT-SEEEEEEETTEEE--THHHHHTPPTTEEEE-GGGGGGHHHHHHHHHHHHHHHHTT--HHHHHHHHHHHHHTT-